Protein AF-A0A0M3JL34-F1 (afdb_monomer_lite)

Organi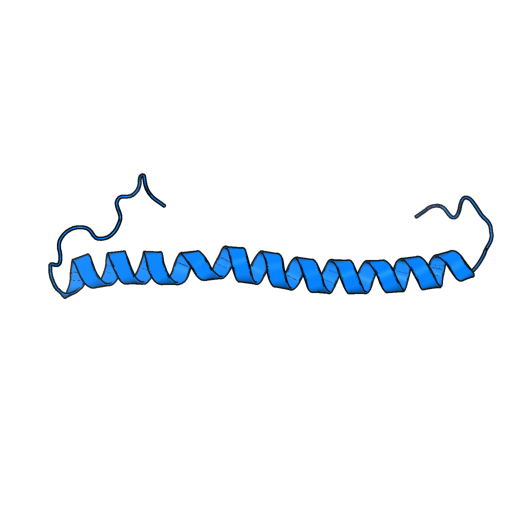sm: Anisakis simplex (NCBI:txid6269)

Radius of gyration: 21.99 Å; chains: 1; bounding box: 47×11×54 Å

Sequence (60 aa):
MVLIDNDLRNIVKGIAEGRLLYANLKKTIAYTLTHLMPELYAVLFTFIVGFPLGLSSLQV

Foldseek 3Di:
DDCPPPDPVVVVVVVVVVVVVVVVVVVVVCVVVVVVVVVVVQVVCCVPVVDPRPDDPVRD

Structure (mmCIF, N/CA/C/O backbone):
data_AF-A0A0M3JL34-F1
#
_entry.id   AF-A0A0M3JL34-F1
#
loop_
_atom_site.group_PDB
_atom_site.id
_atom_site.type_symbol
_atom_site.label_atom_id
_atom_site.label_alt_id
_atom_site.label_comp_id
_atom_site.label_asym_id
_atom_site.label_entity_id
_atom_site.label_seq_id
_atom_site.pdbx_PDB_ins_code
_atom_site.Cartn_x
_atom_site.Cartn_y
_atom_site.Cartn_z
_atom_site.occupancy
_atom_site.B_iso_or_equiv
_atom_site.auth_seq_id
_atom_site.auth_comp_id
_atom_site.auth_asym_id
_atom_site.auth_atom_id
_atom_site.pdbx_PDB_model_num
ATOM 1 N N . MET A 1 1 ? 20.536 9.555 -15.914 1.00 58.44 1 MET A N 1
ATOM 2 C CA . MET A 1 1 ? 21.054 8.340 -16.575 1.00 58.44 1 MET A CA 1
ATOM 3 C C . MET A 1 1 ? 22.063 8.787 -17.617 1.00 58.44 1 MET A C 1
ATOM 5 O O . MET A 1 1 ? 21.665 9.409 -18.590 1.00 58.44 1 MET A O 1
ATOM 9 N N . VAL A 1 2 ? 23.354 8.570 -17.360 1.00 52.34 2 VAL A N 1
ATOM 10 C CA . VAL A 1 2 ? 24.408 8.722 -18.372 1.00 52.34 2 VAL A CA 1
ATOM 11 C C . VAL A 1 2 ? 24.588 7.340 -18.988 1.00 52.34 2 VAL A C 1
ATOM 13 O O . VAL A 1 2 ? 24.812 6.375 -18.261 1.00 52.34 2 VAL A O 1
ATOM 16 N N . LEU A 1 3 ? 24.396 7.225 -20.300 1.00 59.25 3 LEU A N 1
ATOM 17 C CA . LEU A 1 3 ? 24.667 5.997 -21.042 1.00 59.25 3 LEU A CA 1
ATOM 18 C C . LEU A 1 3 ? 26.188 5.844 -21.124 1.00 59.25 3 LEU A C 1
ATOM 20 O O . LEU A 1 3 ? 26.827 6.495 -21.941 1.00 59.25 3 LEU A O 1
ATOM 24 N N . ILE A 1 4 ? 26.766 5.054 -20.217 1.00 63.22 4 ILE A N 1
ATOM 25 C CA . ILE A 1 4 ? 28.208 4.747 -20.228 1.00 63.22 4 ILE A CA 1
ATOM 26 C C . ILE A 1 4 ? 28.543 3.900 -21.467 1.00 63.22 4 ILE A C 1
ATOM 28 O O . ILE A 1 4 ? 29.583 4.097 -22.086 1.00 63.22 4 ILE A O 1
ATOM 32 N N . ASP A 1 5 ? 27.596 3.056 -21.887 1.00 60.25 5 ASP A N 1
ATOM 33 C CA . ASP A 1 5 ? 27.620 2.345 -23.160 1.00 60.25 5 ASP A CA 1
ATOM 34 C C . ASP A 1 5 ? 26.613 2.990 -24.120 1.00 60.25 5 ASP A C 1
ATOM 36 O O . ASP A 1 5 ? 25.424 3.092 -23.797 1.00 60.25 5 ASP A O 1
ATOM 40 N N . ASN A 1 6 ? 27.076 3.405 -25.304 1.00 61.50 6 ASN A N 1
ATOM 41 C CA . ASN A 1 6 ? 26.289 4.019 -26.387 1.00 61.50 6 ASN A CA 1
ATOM 42 C C . ASN A 1 6 ? 25.303 3.031 -27.058 1.00 61.50 6 ASN A C 1
ATOM 44 O O . ASN A 1 6 ? 25.194 2.981 -28.282 1.00 61.50 6 ASN A O 1
ATOM 48 N N . ASP A 1 7 ? 24.596 2.215 -26.277 1.00 67.31 7 ASP A N 1
ATOM 49 C CA . ASP A 1 7 ? 23.624 1.244 -26.770 1.00 67.31 7 ASP A CA 1
ATOM 50 C C . ASP A 1 7 ? 22.194 1.669 -26.402 1.00 67.31 7 ASP A C 1
ATOM 52 O O . ASP A 1 7 ? 21.812 1.766 -25.230 1.00 67.31 7 ASP A O 1
ATOM 56 N N . LEU A 1 8 ? 21.368 1.869 -27.433 1.00 71.19 8 LEU A N 1
ATOM 57 C CA . LEU A 1 8 ? 19.931 2.151 -27.335 1.00 71.19 8 LEU A CA 1
ATOM 58 C C . LEU A 1 8 ? 19.164 1.081 -26.534 1.00 71.19 8 LEU A C 1
ATOM 60 O O . LEU A 1 8 ? 18.101 1.370 -25.979 1.00 71.19 8 LEU A O 1
ATOM 64 N N . ARG A 1 9 ? 19.704 -0.139 -26.402 1.00 74.19 9 ARG A N 1
ATOM 65 C CA . ARG A 1 9 ? 19.119 -1.214 -25.578 1.00 74.19 9 ARG A CA 1
ATOM 66 C C . ARG A 1 9 ? 19.034 -0.854 -24.092 1.00 74.19 9 ARG A C 1
ATOM 68 O O . ARG A 1 9 ? 18.117 -1.314 -23.410 1.00 74.19 9 ARG A O 1
ATOM 75 N N . ASN A 1 10 ? 19.933 -0.008 -23.589 1.00 74.81 10 ASN A N 1
ATOM 76 C CA . ASN A 1 10 ? 19.921 0.427 -22.190 1.00 74.81 10 ASN A CA 1
ATOM 77 C C . ASN A 1 10 ? 18.721 1.328 -21.873 1.00 74.81 10 ASN A C 1
ATOM 79 O O . ASN A 1 10 ? 18.204 1.287 -20.758 1.00 74.81 10 ASN A O 1
ATOM 83 N N . ILE A 1 11 ? 18.213 2.075 -22.858 1.00 81.12 11 ILE A N 1
ATOM 84 C CA . ILE A 1 11 ? 16.994 2.883 -22.704 1.00 81.12 11 ILE A CA 1
ATOM 85 C C . ILE A 1 11 ? 15.786 1.968 -22.479 1.00 81.12 11 ILE A C 1
ATOM 87 O O . ILE A 1 11 ? 14.998 2.192 -21.563 1.00 81.12 11 ILE A O 1
ATOM 91 N N . VAL A 1 12 ? 15.667 0.889 -23.258 1.00 84.50 12 VAL A N 1
ATOM 92 C CA . VAL A 1 12 ? 14.568 -0.081 -23.117 1.00 84.50 12 VAL A CA 1
ATOM 93 C C . VAL A 1 12 ? 14.616 -0.781 -21.754 1.00 84.50 12 VAL A C 1
ATOM 95 O O . VAL A 1 12 ? 13.573 -0.932 -21.111 1.00 84.50 12 VAL A O 1
ATOM 98 N N . LYS A 1 13 ? 15.816 -1.146 -21.276 1.00 84.88 13 LYS A N 1
ATOM 99 C CA . LYS A 1 13 ? 16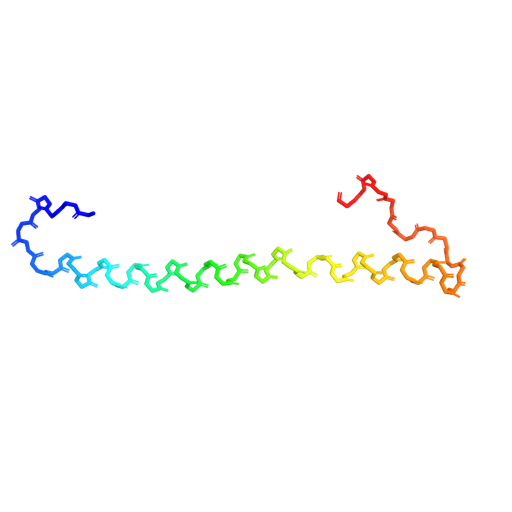.012 -1.680 -19.917 1.00 84.88 13 LYS A CA 1
ATOM 100 C C . LYS A 1 13 ? 15.609 -0.671 -18.839 1.00 84.88 13 LYS A C 1
ATOM 102 O O . LYS A 1 13 ? 14.831 -1.024 -17.958 1.00 84.88 13 LYS A O 1
ATOM 107 N N . GLY A 1 14 ? 16.034 0.588 -18.962 1.00 85.38 14 GLY A N 1
ATOM 108 C CA . GLY A 1 14 ? 15.675 1.651 -18.019 1.00 85.38 14 GLY A CA 1
ATOM 109 C C . GLY A 1 14 ? 14.164 1.898 -17.932 1.00 85.38 14 GLY A C 1
ATOM 110 O O . GLY A 1 14 ? 13.625 2.062 -16.840 1.00 85.38 14 GLY A O 1
ATOM 111 N N . ILE A 1 15 ? 13.443 1.845 -19.059 1.00 88.75 15 ILE A N 1
ATOM 112 C CA . ILE A 1 15 ? 11.974 1.946 -19.058 1.00 88.75 15 ILE A CA 1
ATOM 113 C C . ILE A 1 15 ? 11.346 0.729 -18.352 1.00 88.75 15 ILE A C 1
ATOM 115 O O . ILE A 1 15 ? 10.384 0.885 -17.596 1.00 88.75 15 ILE A O 1
ATOM 119 N N . ALA A 1 16 ? 11.861 -0.483 -18.580 1.00 89.75 16 ALA A N 1
ATOM 120 C CA . ALA A 1 16 ? 11.352 -1.689 -17.927 1.00 89.75 16 ALA A CA 1
ATOM 121 C C . ALA A 1 16 ? 11.545 -1.648 -16.400 1.00 89.75 16 ALA A C 1
ATOM 123 O O . ALA A 1 16 ? 10.590 -1.906 -15.662 1.00 89.75 16 ALA A O 1
ATOM 124 N N . GLU A 1 17 ? 12.732 -1.254 -15.936 1.00 89.12 17 GLU A N 1
ATOM 125 C CA . GLU A 1 17 ? 13.033 -1.066 -14.513 1.00 89.12 17 GLU A CA 1
ATOM 126 C C . GLU A 1 17 ? 12.203 0.066 -13.898 1.00 89.12 17 GLU A C 1
ATOM 128 O O . GLU A 1 17 ? 11.649 -0.101 -12.812 1.00 89.12 17 GLU A O 1
ATOM 133 N N . GLY A 1 18 ? 12.014 1.179 -14.616 1.00 91.69 18 GLY A N 1
ATOM 134 C CA . GLY A 1 18 ? 11.170 2.289 -14.172 1.00 91.69 18 GLY A CA 1
ATOM 135 C C . GLY A 1 18 ? 9.710 1.881 -13.942 1.00 91.69 18 GLY A C 1
ATOM 136 O O . GLY A 1 18 ? 9.115 2.248 -12.927 1.00 91.69 18 GLY A O 1
ATOM 137 N N . ARG A 1 19 ? 9.132 1.058 -14.830 1.00 93.44 19 ARG A N 1
ATOM 138 C CA . ARG A 1 19 ? 7.775 0.511 -14.631 1.00 93.44 19 ARG A CA 1
ATOM 139 C C . ARG A 1 19 ? 7.695 -0.399 -13.407 1.00 93.44 19 ARG A C 1
ATOM 141 O O . ARG A 1 19 ? 6.710 -0.346 -12.670 1.00 93.44 19 ARG A O 1
ATOM 148 N N . LEU A 1 20 ? 8.719 -1.221 -13.187 1.00 93.69 20 LEU A N 1
ATOM 149 C CA . LEU A 1 20 ? 8.785 -2.118 -12.037 1.00 93.69 20 LEU A CA 1
ATOM 150 C C . LEU A 1 20 ? 8.919 -1.337 -10.721 1.00 93.69 20 LEU A C 1
ATOM 152 O O . LEU A 1 20 ? 8.206 -1.632 -9.761 1.00 93.69 20 LEU A O 1
ATOM 156 N N . LEU A 1 21 ? 9.752 -0.294 -10.696 1.00 94.31 21 LEU A N 1
ATOM 157 C CA . LEU A 1 21 ? 9.880 0.616 -9.559 1.00 94.31 21 LEU A CA 1
ATOM 158 C C . LEU A 1 21 ? 8.540 1.280 -9.227 1.00 94.31 21 LEU A C 1
ATOM 160 O O . LEU A 1 21 ? 8.126 1.269 -8.071 1.00 94.31 21 LEU A O 1
ATOM 164 N N . TYR A 1 22 ? 7.829 1.800 -10.232 1.00 94.00 22 TYR A N 1
ATOM 165 C CA . TYR A 1 22 ? 6.519 2.420 -10.028 1.00 94.00 22 TYR A CA 1
ATOM 166 C C . TYR A 1 22 ? 5.495 1.439 -9.435 1.00 94.00 22 TYR A C 1
ATOM 168 O O . TYR A 1 22 ? 4.780 1.772 -8.487 1.00 94.00 22 TYR A O 1
ATOM 176 N N . ALA A 1 23 ? 5.457 0.202 -9.941 1.00 94.06 23 ALA A N 1
ATOM 177 C CA . ALA A 1 23 ? 4.584 -0.836 -9.401 1.00 94.06 23 ALA A CA 1
ATOM 178 C C . ALA A 1 23 ? 4.905 -1.159 -7.931 1.00 94.06 23 ALA A C 1
ATOM 180 O O . ALA A 1 23 ? 3.989 -1.350 -7.128 1.00 94.06 23 ALA A O 1
ATOM 181 N N . ASN A 1 24 ? 6.188 -1.186 -7.563 1.00 94.81 24 ASN A N 1
ATOM 182 C CA . ASN A 1 24 ? 6.614 -1.423 -6.186 1.00 94.81 24 ASN A CA 1
ATOM 183 C C . ASN A 1 24 ? 6.318 -0.227 -5.275 1.00 94.81 24 ASN A C 1
ATOM 185 O O . ASN A 1 24 ? 5.807 -0.430 -4.179 1.00 94.81 24 ASN A O 1
ATOM 189 N N . LEU A 1 25 ? 6.518 1.008 -5.740 1.00 94.31 25 LEU A N 1
ATOM 190 C CA . LEU A 1 25 ? 6.160 2.212 -4.985 1.00 94.31 25 LEU A CA 1
ATOM 191 C C . LEU A 1 25 ? 4.670 2.249 -4.646 1.00 94.31 25 LEU A C 1
ATOM 193 O O . LEU A 1 25 ? 4.310 2.530 -3.505 1.00 94.31 25 LEU A O 1
ATOM 197 N N . LYS A 1 26 ? 3.797 1.896 -5.598 1.00 92.88 26 LYS A N 1
ATOM 198 C CA . LYS A 1 26 ? 2.355 1.811 -5.335 1.00 92.88 26 LYS A CA 1
ATOM 199 C C . LYS A 1 26 ? 2.036 0.802 -4.226 1.00 92.88 26 LYS A C 1
ATOM 201 O O . LYS A 1 26 ? 1.185 1.081 -3.386 1.00 92.88 26 LYS A O 1
ATOM 206 N N . LYS A 1 27 ? 2.724 -0.345 -4.201 1.00 91.00 27 LYS A N 1
ATOM 207 C CA . LYS A 1 27 ? 2.569 -1.354 -3.140 1.00 91.00 27 LYS A CA 1
ATOM 208 C C . LYS A 1 27 ? 3.075 -0.845 -1.794 1.00 91.00 27 LYS A C 1
ATOM 210 O O . LYS A 1 27 ? 2.382 -1.033 -0.804 1.00 91.00 27 LYS A O 1
ATOM 215 N N . THR A 1 28 ? 4.226 -0.176 -1.761 1.00 92.88 28 THR A N 1
ATOM 216 C CA . THR A 1 28 ? 4.775 0.408 -0.530 1.00 92.88 28 THR A CA 1
ATOM 217 C C . THR A 1 28 ? 3.829 1.454 0.048 1.00 92.88 28 THR A C 1
ATOM 219 O O . THR A 1 28 ? 3.503 1.383 1.224 1.00 92.88 28 THR A O 1
ATOM 222 N N . ILE A 1 29 ? 3.310 2.365 -0.782 1.00 92.31 29 ILE A N 1
ATOM 223 C CA . ILE A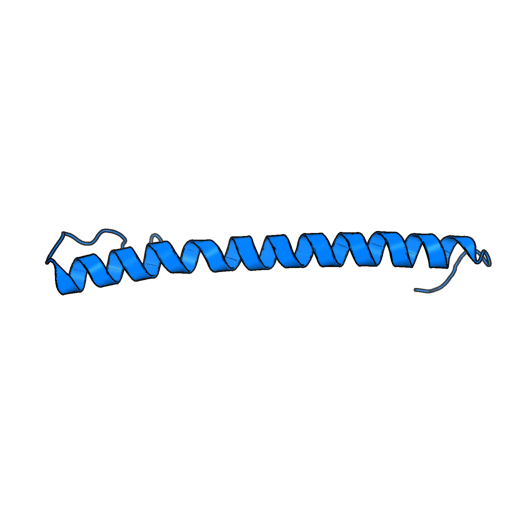 1 29 ? 2.327 3.367 -0.352 1.00 92.31 29 ILE A CA 1
ATOM 224 C C . ILE A 1 29 ? 1.065 2.678 0.174 1.00 92.31 29 ILE A C 1
ATOM 226 O O . ILE A 1 29 ? 0.602 3.011 1.257 1.00 92.31 29 ILE A O 1
ATOM 230 N N . ALA A 1 30 ? 0.527 1.688 -0.544 1.00 90.56 30 ALA A N 1
ATOM 231 C CA . ALA A 1 30 ? -0.649 0.953 -0.082 1.00 90.56 30 ALA A CA 1
ATOM 232 C C . ALA A 1 30 ? -0.400 0.258 1.267 1.00 90.56 30 ALA A C 1
ATOM 234 O O . ALA A 1 30 ? -1.235 0.355 2.162 1.00 90.56 30 ALA A O 1
ATOM 235 N N . TYR A 1 31 ? 0.755 -0.384 1.442 1.00 89.50 31 TYR A N 1
ATOM 236 C CA . TYR A 1 31 ? 1.144 -1.025 2.697 1.00 89.50 31 TYR A CA 1
ATOM 237 C C . TYR A 1 31 ? 1.234 -0.011 3.845 1.00 89.50 31 TYR A C 1
ATOM 239 O O . TYR A 1 31 ? 0.602 -0.194 4.884 1.00 89.50 31 TYR A O 1
ATOM 247 N N . THR A 1 32 ? 1.927 1.109 3.626 1.00 87.44 32 THR A N 1
ATOM 248 C CA . THR A 1 32 ? 2.043 2.186 4.615 1.00 87.44 32 THR A CA 1
ATOM 249 C C . THR A 1 32 ? 0.707 2.874 4.886 1.00 87.44 32 THR A C 1
ATOM 251 O O . THR A 1 32 ? 0.496 3.333 5.991 1.00 87.44 32 THR A O 1
ATOM 254 N N . LEU A 1 33 ? -0.245 2.935 3.959 1.00 85.88 33 LEU A N 1
ATOM 255 C CA . LEU A 1 33 ? -1.555 3.525 4.265 1.00 85.88 33 LEU A CA 1
ATOM 256 C C . LEU A 1 33 ? -2.511 2.539 4.952 1.00 85.88 33 LEU A C 1
ATOM 258 O O . LEU A 1 33 ? -3.417 2.965 5.662 1.00 85.88 33 LEU A O 1
ATOM 262 N N . THR A 1 34 ? -2.320 1.229 4.767 1.00 87.75 34 THR A N 1
ATOM 263 C CA . THR A 1 34 ? -3.266 0.217 5.264 1.00 87.75 34 THR A CA 1
ATOM 264 C C . THR A 1 34 ? -3.275 0.119 6.792 1.00 87.75 34 THR A C 1
ATOM 266 O O . THR A 1 34 ? -4.342 -0.107 7.352 1.00 87.75 34 THR A O 1
ATOM 269 N N . HIS A 1 35 ? -2.144 0.330 7.478 1.00 82.62 35 HIS A N 1
ATOM 270 C CA . HIS A 1 35 ? -2.089 0.252 8.951 1.00 82.62 35 HIS A CA 1
ATOM 271 C C . HIS A 1 35 ? -2.808 1.411 9.673 1.00 82.62 35 HIS A C 1
ATOM 273 O O . HIS A 1 35 ? -3.311 1.216 10.775 1.00 82.62 35 HIS A O 1
ATOM 279 N N . LEU A 1 36 ? -2.989 2.559 9.006 1.00 80.69 36 LEU A N 1
ATOM 280 C CA . LEU A 1 36 ? -3.693 3.723 9.564 1.00 80.69 36 LEU A CA 1
ATOM 281 C C . LEU A 1 36 ? -5.196 3.466 9.778 1.00 80.69 36 LEU A C 1
ATOM 283 O O . LEU A 1 36 ? -5.821 4.074 10.645 1.00 80.69 36 LEU A O 1
ATOM 287 N N . MET A 1 37 ? -5.808 2.583 8.977 1.00 83.44 37 MET A N 1
ATOM 288 C CA . MET A 1 37 ? -7.242 2.280 9.082 1.00 83.44 37 MET A CA 1
ATOM 289 C C . MET A 1 37 ? -7.574 1.495 10.368 1.00 83.44 37 MET A C 1
ATOM 291 O O . MET A 1 37 ? -8.428 1.962 11.124 1.00 83.44 37 MET A O 1
ATOM 295 N N . PRO A 1 38 ? -6.919 0.354 10.680 1.00 82.25 38 PRO A N 1
ATOM 296 C CA . PRO A 1 38 ? -7.089 -0.345 11.956 1.00 82.25 38 PRO A CA 1
ATOM 297 C C . PRO A 1 38 ? -6.863 0.535 13.190 1.00 82.25 38 PRO A C 1
ATOM 299 O O . PRO A 1 38 ? -7.630 0.431 14.146 1.00 82.25 38 PRO A O 1
ATOM 302 N N . GLU A 1 39 ? -5.856 1.410 13.166 1.00 83.00 39 GLU A N 1
ATOM 303 C CA . GLU A 1 39 ? -5.566 2.337 14.268 1.00 83.00 39 GLU A CA 1
ATOM 304 C C . GLU A 1 39 ? -6.722 3.304 14.513 1.00 83.00 39 GLU A C 1
ATOM 306 O O . GLU A 1 39 ? -7.202 3.436 15.642 1.00 83.00 39 GLU A O 1
ATOM 311 N N . LEU A 1 40 ? -7.230 3.926 13.444 1.00 83.50 40 LEU A N 1
ATOM 312 C CA . LEU A 1 40 ? -8.376 4.821 13.529 1.00 83.50 40 LEU A CA 1
ATOM 313 C C . LEU A 1 40 ? -9.611 4.092 14.074 1.00 83.50 40 LEU A C 1
ATOM 315 O O . LEU A 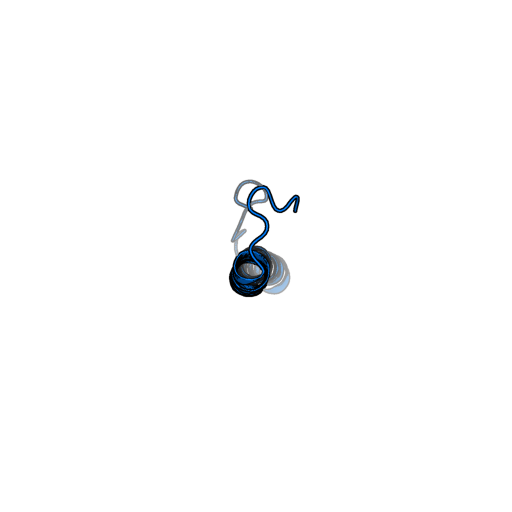1 40 ? -10.303 4.621 14.944 1.00 83.50 40 LEU A O 1
ATOM 319 N N . TYR A 1 41 ? -9.876 2.866 13.612 1.00 84.19 41 TYR A N 1
ATOM 320 C CA . TYR A 1 41 ? -10.992 2.069 14.119 1.00 84.19 41 TYR A CA 1
ATOM 321 C C . TYR A 1 41 ? -10.830 1.716 15.600 1.00 84.19 41 TYR A C 1
ATOM 323 O O . TYR A 1 41 ? -11.791 1.865 16.351 1.00 84.19 41 TYR A O 1
ATOM 331 N N . ALA A 1 42 ? -9.642 1.301 16.049 1.00 82.12 42 ALA A N 1
ATOM 332 C CA . ALA A 1 42 ? -9.390 0.966 17.454 1.00 82.12 42 ALA A CA 1
ATOM 333 C C . ALA A 1 42 ? -9.670 2.157 18.389 1.00 82.12 42 ALA A C 1
ATOM 335 O O . ALA A 1 42 ? -10.305 2.002 19.438 1.00 82.12 42 ALA A O 1
ATOM 336 N N . VAL A 1 43 ? -9.266 3.360 17.974 1.00 82.38 43 VAL A N 1
ATOM 337 C CA . VAL A 1 43 ? -9.546 4.600 18.706 1.00 82.38 43 VAL A CA 1
ATOM 338 C C . VAL A 1 43 ? -11.044 4.922 18.688 1.00 82.38 43 VAL A C 1
ATOM 340 O O . VAL A 1 43 ? -11.633 5.165 19.741 1.00 82.38 43 VAL A O 1
ATOM 343 N N . LEU A 1 44 ? -11.699 4.863 17.525 1.00 82.62 44 LEU A N 1
ATOM 344 C CA . LEU A 1 44 ? -13.136 5.140 17.406 1.00 82.62 44 LEU A CA 1
ATOM 345 C C . LEU A 1 44 ? -13.998 4.166 18.225 1.00 82.62 44 LEU A C 1
ATOM 347 O O . LEU A 1 44 ? -14.942 4.600 18.883 1.00 82.62 44 LEU A O 1
ATOM 351 N N . PHE A 1 45 ? -13.669 2.871 18.242 1.00 80.88 45 PHE A N 1
ATOM 352 C CA . PHE A 1 45 ? -14.383 1.880 19.055 1.00 80.88 45 PHE A CA 1
ATOM 353 C C . PHE A 1 45 ? -14.214 2.124 20.556 1.00 80.88 45 PHE A C 1
ATOM 355 O O . PHE A 1 45 ? -15.181 1.969 21.305 1.00 80.88 45 PHE A O 1
ATOM 362 N N . THR A 1 46 ? -13.028 2.567 20.986 1.00 80.88 46 THR A N 1
ATOM 363 C CA . THR A 1 46 ? -12.780 2.989 22.373 1.00 80.88 46 THR A CA 1
ATOM 364 C C . THR A 1 46 ? -13.709 4.151 22.750 1.00 80.88 46 THR A C 1
ATOM 366 O O . THR A 1 46 ? -14.376 4.093 23.781 1.00 80.88 46 THR A O 1
ATOM 369 N N . PHE A 1 47 ? -13.830 5.173 21.892 1.00 77.81 47 PHE A N 1
ATOM 370 C CA . PHE A 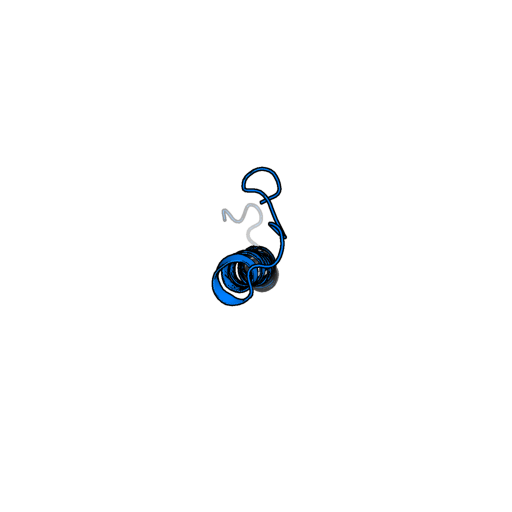1 47 ? -14.676 6.345 22.156 1.00 77.81 47 PHE A CA 1
ATOM 371 C C . PHE A 1 47 ? -16.186 6.067 22.089 1.00 77.81 47 PHE A C 1
ATOM 373 O O . PHE A 1 47 ? -16.934 6.630 22.884 1.00 77.81 47 PHE A O 1
ATOM 380 N N . ILE A 1 48 ? -16.649 5.237 21.147 1.00 82.25 48 ILE A N 1
ATOM 381 C CA . ILE A 1 48 ? -18.088 5.019 20.904 1.00 82.25 48 ILE A CA 1
ATOM 382 C C . ILE A 1 48 ? -18.667 3.937 21.825 1.00 82.25 48 ILE A C 1
ATOM 384 O O . ILE A 1 48 ? -19.783 4.086 22.317 1.00 82.25 48 ILE A O 1
ATOM 388 N N . VAL A 1 49 ? -17.937 2.840 22.045 1.00 79.25 49 VAL A N 1
ATOM 389 C CA . VAL A 1 49 ? -18.443 1.651 22.760 1.00 79.25 49 VAL A CA 1
ATOM 390 C C . VAL A 1 49 ? -17.917 1.589 24.202 1.00 79.25 49 VAL A C 1
ATOM 392 O O . VAL A 1 49 ? -18.381 0.772 24.992 1.00 79.25 49 VAL A O 1
ATOM 395 N N . GLY A 1 50 ? -16.964 2.452 24.577 1.00 69.19 50 GLY A N 1
ATOM 396 C CA . GLY A 1 50 ? -16.348 2.435 25.908 1.00 69.19 50 GLY A CA 1
ATOM 397 C C . GLY A 1 50 ? -15.483 1.195 26.157 1.00 69.19 50 GLY A C 1
ATOM 398 O O . GLY A 1 50 ? -15.261 0.822 27.308 1.00 69.19 50 GLY A O 1
ATOM 399 N N . PHE A 1 51 ? -15.022 0.529 25.089 1.00 70.69 51 PHE A N 1
ATOM 400 C CA . PHE A 1 51 ? -14.079 -0.585 25.192 1.00 70.69 51 PHE A CA 1
ATOM 401 C C . PHE A 1 51 ? -12.757 -0.104 25.816 1.00 70.69 51 PHE A C 1
ATOM 403 O O . PHE A 1 51 ? -12.364 1.040 25.581 1.00 70.69 51 PHE A 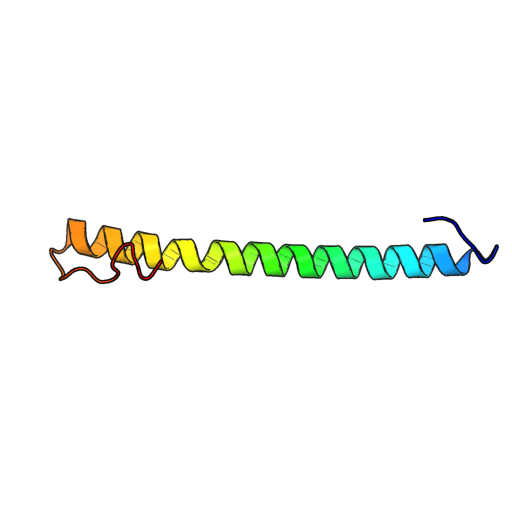O 1
ATOM 410 N N . PRO A 1 52 ? -12.049 -0.942 26.599 1.00 69.50 52 PRO A N 1
ATOM 411 C CA . PRO A 1 52 ? -10.718 -0.597 27.090 1.00 69.50 52 PRO A CA 1
ATOM 412 C C . PRO A 1 52 ? -9.787 -0.269 25.915 1.00 69.50 52 PRO A C 1
ATOM 414 O O . PRO A 1 52 ? -9.901 -0.892 24.861 1.00 69.50 52 PRO A O 1
ATOM 417 N N . LEU A 1 53 ? -8.887 0.706 26.115 1.00 67.31 53 LEU A N 1
ATOM 418 C CA . LEU A 1 53 ? -7.916 1.199 25.126 1.00 67.31 53 LEU A CA 1
ATOM 419 C C . LEU A 1 53 ? -7.321 0.047 24.303 1.00 67.31 53 LEU A C 1
ATOM 421 O O . LEU A 1 53 ? -6.476 -0.699 24.797 1.00 67.31 53 LEU A O 1
ATOM 425 N N . GLY A 1 54 ? -7.780 -0.098 23.056 1.00 65.88 54 GLY A N 1
ATOM 426 C CA . GLY A 1 54 ? -7.350 -1.193 22.184 1.00 65.88 54 GLY A CA 1
ATOM 427 C C . GLY A 1 54 ? -5.896 -1.053 21.728 1.00 65.88 54 GLY A C 1
ATOM 428 O O . GLY A 1 54 ? -5.199 -2.053 21.587 1.00 65.88 54 GLY A O 1
ATOM 429 N N . LEU A 1 55 ? -5.430 0.186 21.546 1.00 65.69 55 LEU A N 1
ATOM 430 C CA . LEU A 1 55 ? -4.052 0.538 21.205 1.00 65.69 55 LEU A CA 1
ATOM 431 C C . LEU A 1 55 ? -3.660 1.809 21.962 1.00 65.69 55 LEU A C 1
ATOM 433 O O . LEU A 1 55 ? -4.401 2.793 21.966 1.00 65.69 55 LEU A O 1
ATOM 437 N N . SER A 1 56 ? -2.502 1.782 22.622 1.00 66.56 56 SER A N 1
ATOM 438 C CA . SER A 1 56 ? -1.909 2.982 23.221 1.00 66.56 56 SER A CA 1
ATOM 439 C C . SER A 1 56 ? -1.084 3.750 22.189 1.00 66.56 56 SER A C 1
ATOM 441 O O . SER A 1 56 ? -0.542 3.153 21.261 1.00 66.56 56 SER A O 1
ATOM 443 N N . SER A 1 57 ? -0.904 5.060 22.386 1.00 64.50 57 SER A N 1
ATOM 444 C CA . SER A 1 57 ? -0.085 5.918 21.509 1.00 64.50 57 SER A CA 1
ATOM 445 C C . SER A 1 57 ? 1.382 5.481 21.379 1.00 64.50 57 SER A C 1
ATOM 447 O O . SER A 1 57 ? 2.106 6.036 20.567 1.00 64.50 57 SER A O 1
ATOM 449 N N . LEU A 1 58 ? 1.832 4.536 22.210 1.00 70.19 58 LEU A N 1
ATOM 450 C CA . LEU A 1 58 ? 3.191 3.990 22.212 1.00 70.19 58 LEU A CA 1
ATOM 451 C C . LEU A 1 58 ? 3.322 2.736 21.323 1.00 70.19 58 LEU A C 1
ATOM 453 O O . LEU A 1 58 ? 4.431 2.273 21.084 1.00 70.19 58 LEU A O 1
ATOM 457 N N . GLN A 1 59 ? 2.199 2.166 20.875 1.00 66.38 59 GLN A N 1
ATOM 458 C CA . GLN A 1 59 ? 2.122 0.947 20.057 1.00 66.38 59 GLN A CA 1
ATOM 459 C C . GLN A 1 59 ? 1.754 1.223 18.589 1.00 66.38 59 GLN A C 1
ATOM 461 O O . GLN A 1 59 ? 1.650 0.272 17.816 1.00 66.38 59 GLN A O 1
ATOM 466 N N . VAL A 1 60 ? 1.536 2.499 18.254 1.00 61.06 60 VAL A N 1
ATOM 467 C CA . VAL A 1 60 ? 1.351 3.038 16.898 1.00 61.06 60 VAL A CA 1
ATOM 468 C C . VAL A 1 60 ? 2.712 3.412 16.319 1.00 61.06 60 VAL A C 1
ATOM 470 O O . VAL A 1 60 ? 3.499 4.032 17.070 1.00 61.06 60 VAL A O 1
#

Secondary structure (DSSP, 8-state):
---SS--THHHHHHHHHHHHHHHHHHHHHHHHHHTHHHHHHHHHHHHHH----SS-TT--

pLDDT: mean 79.52, std 11.41, range [52.34, 94.81]

InterPro domains:
  IPR050510 Cation transport ATPase (P-type) [PTHR43294] (1-60)